Protein AF-A0AAP5WE65-F1 (afdb_monomer_lite)

InterPro domains:
  IPR001584 Integrase, catalytic core [PF13333] (1-35)

Sequence (41 aa):
YQDFEEANAAIFSYIESFYNSARIHSSIDYLTPNEKEKLVA

Foldseek 3Di:
DPDPVVVVVVVVCCVPPPDDQCAFDVVQVRDRVVVSVVVVD

pLDDT: mean 93.93, std 5.15, range [67.06, 98.12]

Secondary structure (DSSP, 8-state):
--SHHHHHHHHHHIIIII--TTS-BGGGTTB-HHHHHHHH-

Structure (mmCIF, N/CA/C/O backbone):
data_AF-A0AAP5WE65-F1
#
_entry.id   AF-A0AAP5WE65-F1
#
loop_
_atom_site.group_PDB
_atom_site.id
_atom_site.type_symbol
_atom_site.label_atom_id
_atom_site.label_alt_id
_atom_site.label_comp_id
_atom_site.label_asym_id
_atom_site.label_entity_id
_atom_site.label_seq_id
_atom_site.pdbx_PDB_ins_code
_atom_site.Cartn_x
_atom_site.Cartn_y
_atom_site.Cartn_z
_atom_site.occupancy
_atom_site.B_iso_or_equiv
_atom_site.auth_seq_id
_atom_site.auth_comp_id
_atom_site.auth_asym_id
_atom_site.auth_atom_id
_atom_site.pdbx_PDB_model_num
ATOM 1 N N . TYR A 1 1 ? -14.542 -2.845 11.645 1.00 83.31 1 TYR A N 1
ATOM 2 C CA . TYR A 1 1 ? -13.687 -2.188 12.639 1.00 83.31 1 TYR A CA 1
ATOM 3 C C . TYR A 1 1 ? -14.573 -1.428 13.597 1.00 83.31 1 TYR A C 1
ATOM 5 O O . TYR A 1 1 ? -15.402 -0.643 13.143 1.00 83.31 1 TYR A O 1
ATOM 13 N N . GLN A 1 2 ? -14.470 -1.753 14.878 1.00 92.19 2 GLN A N 1
ATOM 14 C CA . GLN A 1 2 ? -15.243 -1.179 15.977 1.00 92.19 2 GLN A CA 1
ATOM 15 C C . GLN A 1 2 ? -14.571 0.076 16.541 1.00 92.19 2 GLN A C 1
ATOM 17 O O . GLN A 1 2 ? -15.254 0.987 17.000 1.00 92.19 2 GLN A O 1
ATOM 22 N N . ASP A 1 3 ? -13.246 0.156 16.439 1.00 97.25 3 ASP A N 1
ATOM 23 C CA . ASP A 1 3 ? -12.449 1.300 16.859 1.00 97.25 3 ASP A CA 1
ATOM 24 C C . ASP A 1 3 ? -11.262 1.544 15.910 1.00 97.25 3 ASP A C 1
ATOM 26 O O . ASP A 1 3 ? -11.051 0.843 14.911 1.00 97.25 3 ASP A O 1
ATOM 30 N N . PHE A 1 4 ? -10.515 2.610 16.200 1.00 97.44 4 PHE A N 1
ATOM 31 C CA . PHE A 1 4 ? -9.342 3.008 15.428 1.00 97.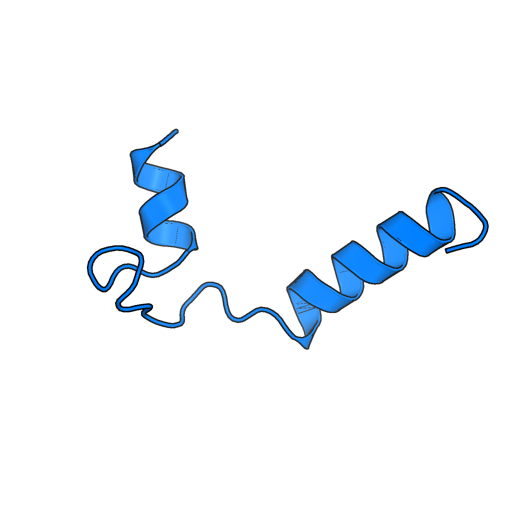44 4 PHE A CA 1
ATOM 32 C C . PHE A 1 4 ? -8.213 1.974 15.500 1.00 97.44 4 PHE A C 1
ATOM 34 O O . PHE A 1 4 ? -7.489 1.794 14.521 1.00 97.44 4 PHE A O 1
ATOM 41 N N . GLU A 1 5 ? -8.057 1.300 16.638 1.00 98.12 5 GLU A N 1
ATOM 42 C CA . GLU A 1 5 ? -6.973 0.345 16.854 1.00 98.12 5 GLU A CA 1
ATOM 43 C C . GLU A 1 5 ? -7.165 -0.889 15.969 1.00 98.12 5 GLU A C 1
ATOM 45 O O . GLU A 1 5 ? -6.244 -1.289 15.252 1.00 98.12 5 GLU A O 1
ATOM 50 N N . GLU A 1 6 ? -8.391 -1.411 15.912 1.00 97.75 6 GLU A N 1
ATOM 51 C CA . GLU A 1 6 ? -8.752 -2.526 15.040 1.00 97.75 6 GLU A CA 1
ATOM 52 C C . GLU A 1 6 ? -8.571 -2.165 13.555 1.00 97.75 6 GLU A C 1
ATOM 54 O O . GLU A 1 6 ? -8.045 -2.963 12.775 1.00 97.75 6 GLU A O 1
ATOM 59 N N . ALA A 1 7 ? -8.961 -0.949 13.151 1.00 97.75 7 ALA A N 1
ATOM 60 C CA . ALA A 1 7 ? -8.780 -0.481 11.776 1.00 97.75 7 ALA A CA 1
ATOM 61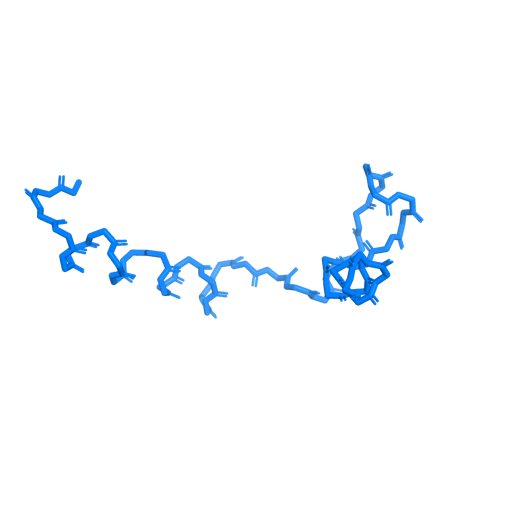 C C . ALA A 1 7 ? -7.295 -0.359 11.398 1.00 97.75 7 ALA A C 1
ATOM 63 O O . ALA A 1 7 ? -6.891 -0.787 10.315 1.00 97.75 7 ALA A O 1
ATOM 64 N N . ASN A 1 8 ? -6.476 0.192 12.295 1.00 97.38 8 ASN A N 1
ATOM 65 C CA . ASN A 1 8 ? -5.040 0.340 12.081 1.00 97.38 8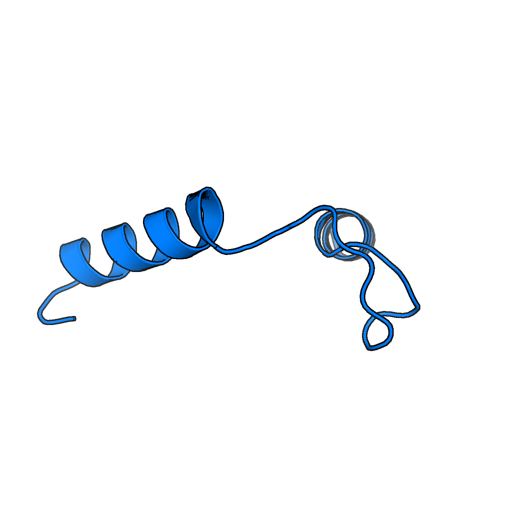 ASN A CA 1
ATOM 66 C C . ASN A 1 8 ? -4.346 -1.029 11.967 1.00 97.38 8 ASN A C 1
ATOM 68 O O . ASN A 1 8 ? -3.586 -1.269 11.028 1.00 97.38 8 ASN A O 1
ATOM 72 N N . ALA A 1 9 ? -4.678 -1.966 12.861 1.00 97.25 9 ALA A N 1
ATOM 73 C CA . ALA A 1 9 ? -4.143 -3.326 12.823 1.00 97.25 9 ALA A CA 1
ATOM 74 C C . ALA A 1 9 ? -4.497 -4.056 11.516 1.00 97.25 9 ALA A C 1
ATOM 76 O O . ALA A 1 9 ? -3.660 -4.755 10.938 1.00 97.25 9 ALA A O 1
ATOM 77 N N . ALA A 1 10 ? -5.715 -3.863 11.009 1.00 97.31 10 ALA A N 1
ATOM 78 C CA . ALA A 1 10 ? -6.138 -4.465 9.752 1.00 97.31 10 ALA A CA 1
ATOM 79 C C . ALA A 1 10 ? -5.420 -3.874 8.530 1.00 97.31 10 ALA A C 1
ATOM 81 O O . ALA A 1 10 ? -5.047 -4.625 7.629 1.00 97.31 10 ALA A O 1
ATOM 82 N N . ILE A 1 11 ? -5.174 -2.558 8.507 1.00 96.62 11 ILE A N 1
ATOM 83 C CA . ILE A 1 11 ? -4.363 -1.915 7.460 1.00 96.62 11 ILE A CA 1
ATOM 84 C C . ILE A 1 11 ? -2.941 -2.475 7.482 1.00 96.62 11 ILE A C 1
ATOM 86 O O . ILE A 1 11 ? -2.432 -2.875 6.436 1.00 96.62 11 ILE A O 1
ATOM 90 N N . PHE A 1 12 ? -2.324 -2.565 8.662 1.00 96.19 12 PHE A N 1
ATOM 91 C CA . PHE A 1 12 ? -0.991 -3.146 8.810 1.00 96.19 12 PHE A CA 1
ATOM 92 C C . PHE A 1 12 ? -0.940 -4.587 8.283 1.00 96.19 12 PHE A C 1
ATOM 94 O O . PHE A 1 12 ? -0.089 -4.919 7.461 1.00 96.19 12 PHE A O 1
ATOM 101 N N . SER A 1 13 ? -1.896 -5.433 8.683 1.00 96.88 13 SER A N 1
ATOM 102 C CA . SER A 1 13 ? -1.967 -6.817 8.203 1.00 96.88 13 SER A CA 1
ATOM 103 C C . SER A 1 13 ? -2.177 -6.898 6.689 1.00 96.88 13 SER A C 1
ATOM 105 O O . SER A 1 13 ? -1.543 -7.720 6.028 1.00 96.88 13 SER A O 1
ATOM 107 N N . TYR A 1 14 ? -3.021 -6.033 6.121 1.00 96.00 14 TYR A N 1
ATOM 108 C CA . TYR A 1 14 ? -3.205 -5.959 4.676 1.00 96.00 14 TYR A CA 1
ATOM 109 C C . TYR A 1 14 ? -1.894 -5.613 3.963 1.00 96.00 14 TYR A C 1
ATOM 111 O O . TYR A 1 14 ? -1.533 -6.307 3.016 1.00 96.00 14 TYR A O 1
ATOM 119 N N . ILE A 1 15 ? -1.168 -4.595 4.433 1.00 93.00 15 ILE A N 1
ATOM 120 C CA . ILE A 1 15 ? 0.094 -4.152 3.827 1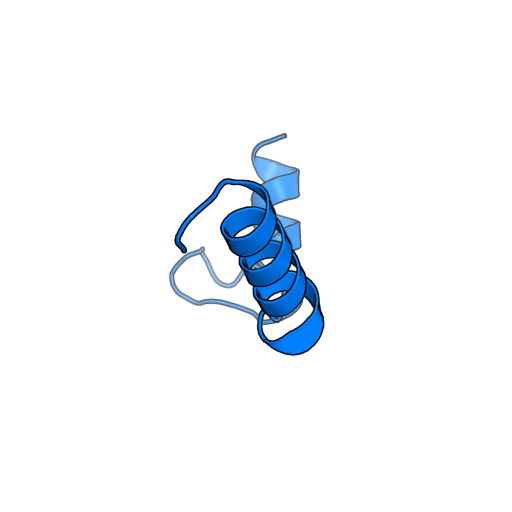.00 93.00 15 ILE A CA 1
ATOM 121 C C . ILE A 1 15 ? 1.154 -5.259 3.895 1.00 93.00 15 ILE A C 1
ATOM 123 O O . ILE A 1 15 ? 1.747 -5.588 2.874 1.00 93.00 15 ILE A O 1
ATOM 127 N N . GLU A 1 16 ? 1.350 -5.873 5.063 1.00 91.81 16 GLU A N 1
ATOM 128 C CA . GLU A 1 16 ? 2.456 -6.817 5.278 1.00 91.81 16 GLU A CA 1
ATOM 129 C C . GLU A 1 16 ? 2.171 -8.234 4.768 1.00 91.81 16 GLU A C 1
ATOM 131 O O . GLU A 1 16 ? 3.081 -8.946 4.349 1.00 91.81 16 GLU A O 1
ATOM 136 N N . SER A 1 17 ? 0.915 -8.689 4.836 1.00 91.56 17 SER A N 1
ATOM 137 C CA . SER A 1 17 ? 0.570 -10.091 4.544 1.00 91.56 17 SER A CA 1
ATOM 138 C C . SER A 1 17 ? -0.103 -10.294 3.189 1.00 91.56 17 SER A C 1
ATOM 140 O O . SER A 1 17 ? -0.034 -11.393 2.640 1.00 91.56 17 SER A O 1
ATOM 142 N N . PHE A 1 18 ? -0.768 -9.271 2.646 1.00 92.06 18 PHE A N 1
ATOM 143 C CA . PHE A 1 18 ? -1.585 -9.411 1.435 1.00 92.06 18 PHE A CA 1
ATOM 144 C C . PHE A 1 18 ? -1.135 -8.510 0.285 1.00 92.06 18 PHE A C 1
ATOM 146 O O . PHE A 1 18 ? -1.233 -8.907 -0.880 1.00 92.06 18 PHE A O 1
ATOM 153 N N . TYR A 1 19 ? -0.659 -7.303 0.579 1.00 93.38 19 TYR A N 1
ATOM 154 C CA . TYR A 1 19 ? -0.317 -6.328 -0.439 1.00 93.38 19 TYR A CA 1
ATOM 155 C C . TYR A 1 19 ? 1.092 -6.562 -0.985 1.00 93.38 19 TYR A C 1
ATOM 157 O O . TYR A 1 19 ? 2.087 -6.476 -0.275 1.00 93.38 19 TYR A O 1
ATOM 165 N N . ASN A 1 20 ? 1.193 -6.825 -2.288 1.00 92.38 20 ASN A N 1
ATOM 166 C CA . ASN A 1 20 ? 2.481 -6.965 -2.956 1.00 92.38 20 ASN A CA 1
ATOM 167 C C . ASN A 1 20 ? 2.884 -5.643 -3.617 1.00 92.38 20 ASN A C 1
ATOM 169 O O . ASN A 1 20 ? 2.499 -5.363 -4.753 1.00 92.38 20 ASN A O 1
ATOM 173 N N . SER A 1 21 ? 3.706 -4.865 -2.918 1.00 91.12 21 SER A N 1
ATOM 174 C CA . SER A 1 21 ? 4.203 -3.567 -3.389 1.00 91.12 21 SER A CA 1
ATOM 175 C C . SER A 1 21 ? 5.279 -3.653 -4.485 1.00 91.12 21 SER A C 1
ATOM 177 O O . SER A 1 21 ? 5.684 -2.626 -5.027 1.00 91.12 21 SER A O 1
ATOM 179 N N . ALA A 1 22 ? 5.719 -4.865 -4.845 1.00 94.06 22 ALA A N 1
ATOM 180 C CA . ALA A 1 22 ? 6.678 -5.138 -5.916 1.00 94.06 22 ALA A CA 1
ATOM 181 C C . ALA A 1 22 ? 6.028 -5.749 -7.173 1.00 94.06 22 ALA A C 1
ATOM 183 O O . ALA A 1 22 ? 6.717 -6.037 -8.153 1.00 94.06 22 ALA A O 1
ATOM 184 N N . ARG A 1 23 ? 4.708 -5.975 -7.173 1.00 94.25 23 ARG A N 1
ATOM 185 C CA . ARG A 1 23 ? 3.993 -6.498 -8.342 1.00 94.25 23 ARG A CA 1
ATOM 186 C C . ARG A 1 23 ? 3.775 -5.385 -9.363 1.00 94.25 23 ARG A C 1
ATOM 188 O O . ARG A 1 23 ? 3.388 -4.285 -9.006 1.00 94.25 23 ARG A O 1
ATOM 195 N N . ILE A 1 24 ? 3.963 -5.693 -10.642 1.00 95.88 24 ILE A N 1
ATOM 196 C CA . ILE A 1 24 ? 3.654 -4.777 -11.744 1.00 95.88 24 ILE A CA 1
ATOM 197 C C . ILE A 1 24 ? 2.141 -4.744 -12.001 1.00 95.88 24 ILE A C 1
ATOM 199 O O . ILE A 1 24 ? 1.501 -5.797 -12.106 1.00 95.88 24 ILE A O 1
ATOM 203 N N . HIS A 1 25 ? 1.578 -3.543 -12.156 1.00 95.38 25 HIS A N 1
ATOM 204 C CA . HIS A 1 25 ? 0.158 -3.338 -12.449 1.00 95.38 25 HIS A CA 1
ATOM 205 C C . HIS A 1 25 ? -0.036 -2.558 -13.757 1.00 95.38 25 HIS A C 1
ATOM 207 O O . HIS A 1 25 ? 0.470 -1.452 -13.925 1.00 95.38 25 HIS A O 1
ATOM 213 N N . SER A 1 26 ? -0.835 -3.100 -14.680 1.00 96.19 26 SER A N 1
ATOM 214 C CA . SER A 1 26 ? -1.105 -2.462 -15.979 1.00 96.19 26 SER A CA 1
ATOM 215 C C . SER A 1 26 ? -1.892 -1.153 -15.870 1.00 96.19 26 SER A C 1
ATOM 217 O O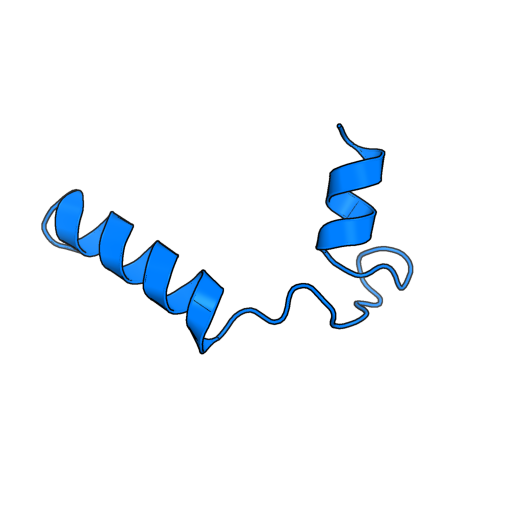 . SER A 1 26 ? -1.766 -0.295 -16.735 1.00 96.19 26 SER A O 1
ATOM 219 N N . SER A 1 27 ? -2.678 -0.973 -14.805 1.00 95.31 27 SER A N 1
ATOM 220 C CA . SER A 1 27 ? -3.449 0.251 -14.553 1.00 95.31 27 SER A CA 1
ATOM 221 C C . SER A 1 27 ? -2.591 1.456 -14.155 1.00 95.31 27 SER A C 1
ATOM 223 O O . SER A 1 27 ? -3.100 2.571 -14.135 1.00 95.31 27 SER A O 1
ATOM 225 N N . ILE A 1 28 ? -1.321 1.236 -13.802 1.00 94.44 28 ILE A N 1
ATOM 226 C CA . ILE A 1 28 ? -0.354 2.284 -13.448 1.00 94.44 28 ILE A CA 1
ATOM 227 C C . ILE A 1 28 ? 0.872 2.203 -14.360 1.00 94.44 28 ILE A C 1
ATOM 229 O O . ILE A 1 28 ? 2.005 2.205 -13.893 1.00 94.44 28 ILE A O 1
ATOM 233 N N . ASP A 1 29 ? 0.625 2.095 -15.666 1.00 95.88 29 ASP A N 1
ATOM 234 C CA . ASP A 1 29 ? 1.657 2.108 -16.712 1.00 95.88 29 ASP A CA 1
ATOM 235 C C . ASP A 1 29 ? 2.734 1.028 -16.538 1.00 95.88 29 ASP A C 1
ATOM 237 O O . ASP A 1 29 ? 3.899 1.227 -16.868 1.00 95.88 29 ASP A O 1
ATOM 241 N N . TYR A 1 30 ? 2.336 -0.141 -16.027 1.00 96.12 30 TYR A N 1
ATOM 242 C CA . TYR A 1 30 ? 3.237 -1.260 -15.735 1.00 96.12 30 TYR A CA 1
ATOM 243 C C . TYR A 1 30 ? 4.324 -0.937 -14.700 1.00 96.12 30 TYR A C 1
ATOM 245 O O . TYR A 1 30 ? 5.376 -1.575 -14.680 1.00 96.12 30 TYR A O 1
ATOM 253 N N . LEU A 1 31 ? 4.040 -0.008 -13.791 1.00 96.25 31 LEU A N 1
ATOM 254 C CA . LEU A 1 31 ? 4.866 0.242 -12.620 1.00 96.25 31 LEU A CA 1
ATOM 255 C C . LEU A 1 31 ? 4.440 -0.645 -11.448 1.00 96.25 31 LEU A C 1
ATOM 257 O O . LEU A 1 31 ? 3.301 -1.127 -11.365 1.00 96.25 31 LEU A O 1
ATOM 261 N N . THR A 1 32 ? 5.365 -0.844 -10.518 1.00 96.38 32 THR A N 1
ATOM 262 C CA . THR A 1 32 ? 5.033 -1.307 -9.171 1.00 96.38 32 THR A CA 1
ATOM 263 C C . THR A 1 32 ? 4.439 -0.160 -8.347 1.00 96.38 32 THR A C 1
ATOM 265 O O . THR A 1 32 ? 4.730 1.011 -8.619 1.00 96.38 32 THR A O 1
ATOM 268 N N . PRO A 1 33 ? 3.629 -0.450 -7.314 1.00 94.81 33 PRO A N 1
ATOM 269 C CA . PRO A 1 33 ? 3.105 0.581 -6.427 1.00 94.81 33 PRO A CA 1
ATOM 270 C C . PRO A 1 33 ? 4.211 1.458 -5.829 1.00 94.81 33 PRO A C 1
ATOM 272 O O . PRO A 1 33 ? 4.108 2.679 -5.881 1.00 94.81 33 PRO A O 1
ATOM 275 N N . ASN A 1 34 ? 5.317 0.850 -5.383 1.00 93.88 34 ASN A N 1
ATOM 276 C CA . ASN A 1 34 ? 6.462 1.580 -4.831 1.00 93.88 34 ASN A CA 1
ATOM 277 C C . ASN A 1 34 ? 7.121 2.520 -5.851 1.00 93.88 34 ASN A C 1
ATOM 279 O O . ASN A 1 34 ? 7.541 3.621 -5.502 1.00 93.88 34 ASN A O 1
ATOM 283 N N . GLU A 1 35 ? 7.262 2.093 -7.109 1.00 95.94 35 GLU A N 1
ATOM 284 C CA . GLU A 1 35 ? 7.786 2.963 -8.169 1.00 95.94 35 GLU A CA 1
ATOM 285 C C . GLU A 1 35 ? 6.836 4.123 -8.439 1.00 95.94 35 GLU A C 1
ATOM 287 O O . GLU A 1 35 ? 7.285 5.260 -8.555 1.00 95.94 35 GLU A O 1
ATOM 292 N N . LYS A 1 36 ? 5.526 3.859 -8.485 1.00 95.38 36 LYS A N 1
ATOM 293 C CA . LYS A 1 36 ? 4.534 4.909 -8.698 1.00 95.38 36 LYS A CA 1
ATOM 294 C C . LYS A 1 36 ? 4.556 5.946 -7.576 1.00 95.38 36 LYS A C 1
ATOM 296 O O . LYS A 1 36 ? 4.538 7.135 -7.878 1.00 95.38 36 LYS A O 1
ATOM 301 N N . GLU A 1 37 ? 4.626 5.520 -6.316 1.00 92.81 37 GLU A N 1
ATOM 302 C CA . GLU A 1 37 ? 4.702 6.432 -5.167 1.00 92.81 37 GLU A CA 1
ATOM 303 C C . GLU A 1 37 ? 5.959 7.309 -5.207 1.00 92.81 37 GLU A C 1
ATOM 305 O O . GLU A 1 37 ? 5.867 8.517 -4.999 1.00 92.81 37 GLU A O 1
ATOM 310 N N . LYS A 1 38 ? 7.118 6.746 -5.580 1.00 94.50 38 LYS A N 1
ATOM 311 C CA . LYS A 1 38 ? 8.374 7.505 -5.734 1.00 94.50 38 LYS A CA 1
ATOM 312 C C . LYS A 1 38 ? 8.330 8.584 -6.817 1.00 94.50 38 LYS A C 1
ATOM 314 O O . LYS A 1 38 ? 9.131 9.505 -6.761 1.00 94.50 38 LYS A O 1
ATOM 319 N N . LEU A 1 39 ? 7.454 8.453 -7.813 1.00 93.12 39 LEU A N 1
ATOM 320 C CA . LEU A 1 39 ? 7.282 9.459 -8.868 1.00 93.12 39 LEU A CA 1
ATOM 321 C C . LEU A 1 39 ? 6.353 10.610 -8.454 1.00 93.12 39 LEU A C 1
ATOM 323 O O . LEU A 1 39 ? 6.328 11.634 -9.132 1.00 93.12 39 LEU A O 1
ATOM 327 N N . VAL A 1 40 ? 5.538 10.409 -7.415 1.00 86.81 40 VAL A N 1
ATOM 328 C CA . VAL A 1 40 ? 4.566 11.396 -6.912 1.00 86.81 40 VAL A CA 1
ATOM 329 C C . VAL A 1 40 ? 5.113 12.159 -5.695 1.00 86.81 40 VAL A C 1
ATOM 331 O O . VAL A 1 40 ? 4.607 13.238 -5.391 1.00 86.81 40 VAL A O 1
ATOM 334 N N . ALA A 1 41 ? 6.135 11.614 -5.025 1.00 67.06 41 ALA A N 1
ATOM 335 C CA . ALA A 1 41 ? 6.890 12.258 -3.947 1.00 67.06 41 ALA A CA 1
ATOM 336 C C . ALA A 1 41 ? 7.836 13.355 -4.465 1.00 67.06 41 ALA A C 1
ATOM 338 O O . ALA A 1 41 ? 7.945 14.390 -3.769 1.00 67.06 41 AL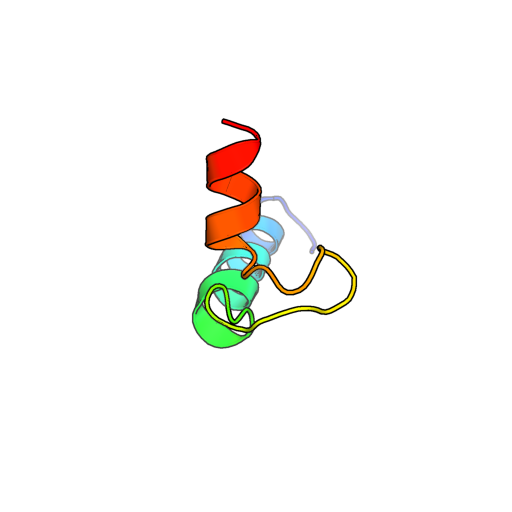A A O 1
#

Radius of gyration: 13.17 Å; chains: 1; bounding box: 24×22×34 Å

Organism: NCBI:txid54062